Protein AF-A0A923JX99-F1 (afdb_monomer_lite)

Radius of gyration: 23.81 Å; chains: 1; bounding box: 74×28×61 Å

Foldseek 3Di:
DDPDDPPPDWDKDKDWDKDWAADQPPDPDRDTDIDTQKIWIFTADPVRHGPGTAKMKGWDADNDSVCVVRHRPTQKMWIAGPNDTDIDGDDDDDDDDPDDPPPPPPDD

Sequence (108 aa):
AKPGQTLDAPILSQGYRYRTLPAYEGNASTTAWHVVEVETLDQINEGGAVIQPLQSTQYKYFERIEQPLTYGRLEEHTLTMNDLPTKTSYTYATRAPTFATHDNNETV

Secondary structure (DSSP, 8-state):
--TT---PPPEEEEEEEEEEEPPPBTBS--S-EEEEEEEEEEEE-TTS-EEEEEEEEEEEE---TT-TTTTTSEEEEEEEETTEEEEEE----PPPP-----------

Organism: NCBI:txid2745493

Structure (mmCIF, N/CA/C/O backbone):
data_AF-A0A923JX99-F1
#
_entry.id   AF-A0A923JX99-F1
#
loop_
_atom_site.group_PDB
_atom_site.id
_atom_site.type_symbol
_atom_site.label_atom_id
_atom_site.label_alt_id
_atom_site.label_comp_id
_atom_site.label_asym_id
_atom_site.label_entity_id
_atom_site.label_seq_id
_atom_site.pdbx_PDB_ins_code
_atom_site.Cartn_x
_atom_site.Cartn_y
_atom_site.Cartn_z
_atom_site.occupancy
_atom_site.B_iso_or_equiv
_atom_site.auth_seq_id
_atom_site.auth_comp_id
_atom_site.auth_asym_id
_atom_site.auth_atom_id
_atom_site.pdbx_PDB_model_num
ATOM 1 N N . ALA A 1 1 ? -13.803 11.755 35.789 1.00 47.97 1 ALA A N 1
ATOM 2 C CA . ALA A 1 1 ? -13.933 10.299 35.571 1.00 47.97 1 ALA A CA 1
ATOM 3 C C . ALA A 1 1 ? -14.529 9.665 36.826 1.00 47.97 1 ALA A C 1
ATOM 5 O O . ALA A 1 1 ? -14.190 10.110 37.918 1.00 47.97 1 ALA A O 1
ATOM 6 N N . LYS A 1 2 ? -15.461 8.712 36.691 1.00 37.75 2 LYS A N 1
ATOM 7 C CA . LYS A 1 2 ? -16.090 8.017 37.831 1.00 37.75 2 LYS A CA 1
ATOM 8 C C . LYS A 1 2 ? -15.163 6.876 38.304 1.00 37.75 2 LYS A C 1
ATOM 10 O O . LYS A 1 2 ? -14.545 6.254 37.443 1.00 37.75 2 LYS A O 1
ATOM 15 N N . PRO A 1 3 ? -15.053 6.573 39.610 1.00 37.28 3 PRO A N 1
ATOM 16 C CA . PRO A 1 3 ? -14.249 5.443 40.077 1.00 37.28 3 PRO A CA 1
ATOM 17 C C . PRO A 1 3 ? -14.891 4.119 39.632 1.00 37.28 3 PRO A C 1
ATOM 19 O O . PRO A 1 3 ? -16.086 3.931 39.857 1.00 37.28 3 PRO A O 1
ATOM 22 N N . GLY A 1 4 ? -14.119 3.222 39.006 1.00 46.91 4 GLY A N 1
ATOM 23 C CA . GLY A 1 4 ? -14.556 1.856 38.671 1.00 46.91 4 GLY A CA 1
ATOM 24 C C . GLY A 1 4 ? -14.766 1.527 37.187 1.00 46.91 4 GLY A C 1
ATOM 25 O O . GLY A 1 4 ? -15.281 0.455 36.893 1.00 46.91 4 GLY A O 1
ATOM 26 N N . GLN A 1 5 ? -14.381 2.394 36.245 1.00 48.28 5 GLN A N 1
ATOM 27 C CA . GLN A 1 5 ? -14.263 1.982 34.840 1.00 48.28 5 GLN A CA 1
ATOM 28 C C . GLN A 1 5 ? -12.890 1.352 34.609 1.00 48.28 5 GLN A C 1
ATOM 30 O O . GLN A 1 5 ? -11.884 2.060 34.561 1.00 48.28 5 GLN A O 1
ATOM 35 N N . THR A 1 6 ? -12.850 0.030 34.456 1.00 50.59 6 THR A N 1
ATOM 36 C CA . THR A 1 6 ? -11.754 -0.624 33.741 1.00 50.59 6 THR A CA 1
ATOM 37 C C . THR A 1 6 ? -11.849 -0.137 32.297 1.00 50.59 6 THR A C 1
ATOM 39 O O . THR A 1 6 ? -12.792 -0.469 31.584 1.00 50.59 6 THR A O 1
ATOM 42 N N . LEU A 1 7 ? -10.955 0.766 31.899 1.00 57.88 7 LEU A N 1
ATOM 43 C CA . LEU A 1 7 ? -10.745 1.077 30.489 1.00 57.88 7 LEU A CA 1
ATOM 44 C C . LEU A 1 7 ? -10.022 -0.135 29.908 1.00 57.88 7 LEU A C 1
ATOM 46 O O . LEU A 1 7 ? -8.797 -0.209 29.989 1.00 57.88 7 LEU A O 1
ATOM 50 N N . ASP A 1 8 ? -10.779 -1.114 29.417 1.00 76.69 8 ASP A N 1
ATOM 51 C CA . ASP A 1 8 ? -10.187 -2.229 28.686 1.00 76.69 8 ASP A CA 1
ATOM 52 C C . ASP A 1 8 ? -9.380 -1.675 27.508 1.00 76.69 8 ASP A C 1
ATOM 54 O O . ASP A 1 8 ? -9.797 -0.734 26.821 1.00 76.69 8 ASP A O 1
ATOM 58 N N . ALA A 1 9 ? -8.172 -2.211 27.326 1.00 87.00 9 ALA A N 1
ATOM 59 C CA . ALA A 1 9 ? -7.278 -1.759 26.273 1.00 87.00 9 ALA A CA 1
ATOM 60 C C . ALA A 1 9 ? -7.905 -2.045 24.894 1.00 87.00 9 ALA A C 1
ATOM 62 O O . ALA A 1 9 ? -8.505 -3.105 24.704 1.00 87.00 9 ALA A O 1
ATOM 63 N N . PRO A 1 10 ? -7.769 -1.133 23.917 1.00 90.69 10 PRO A N 1
ATOM 64 C CA . PRO A 1 10 ? -8.315 -1.352 22.585 1.00 90.69 10 PRO A CA 1
ATOM 65 C C . PRO A 1 10 ? -7.640 -2.552 21.907 1.00 90.69 10 PRO A C 1
ATOM 67 O O . PRO A 1 10 ? -6.416 -2.690 21.942 1.00 90.69 10 PRO A O 1
ATOM 70 N N . ILE A 1 11 ? -8.440 -3.393 21.247 1.00 95.00 11 ILE A N 1
ATOM 71 C CA . ILE A 1 11 ? -7.945 -4.469 20.383 1.00 95.00 11 ILE A CA 1
ATOM 72 C C . ILE A 1 11 ? -7.777 -3.898 18.976 1.00 95.00 11 ILE A C 1
ATOM 74 O O . ILE A 1 11 ? -8.709 -3.312 18.423 1.00 95.00 11 ILE A O 1
ATOM 78 N N . LEU A 1 12 ? -6.586 -4.065 18.406 1.00 96.81 12 LEU A N 1
ATOM 79 C CA . LEU A 1 12 ? -6.236 -3.551 17.084 1.00 96.81 12 LEU A CA 1
ATOM 80 C C . LEU A 1 12 ? -6.107 -4.694 16.075 1.00 96.81 12 LEU A C 1
ATOM 82 O O . LEU A 1 12 ? -5.581 -5.759 16.399 1.00 96.81 12 LEU A O 1
ATOM 86 N N . SER A 1 13 ? -6.556 -4.451 14.846 1.00 97.38 13 SER A N 1
ATOM 87 C CA . SER A 1 13 ? -6.405 -5.348 13.703 1.00 97.38 13 SER A CA 1
ATOM 88 C C . SER A 1 13 ? -5.716 -4.623 12.556 1.00 97.38 13 SER A C 1
ATOM 90 O O . SER A 1 13 ? -6.075 -3.490 12.235 1.00 97.38 13 SER A O 1
ATOM 92 N N . GLN A 1 14 ? -4.726 -5.277 11.949 1.00 97.94 14 GLN A N 1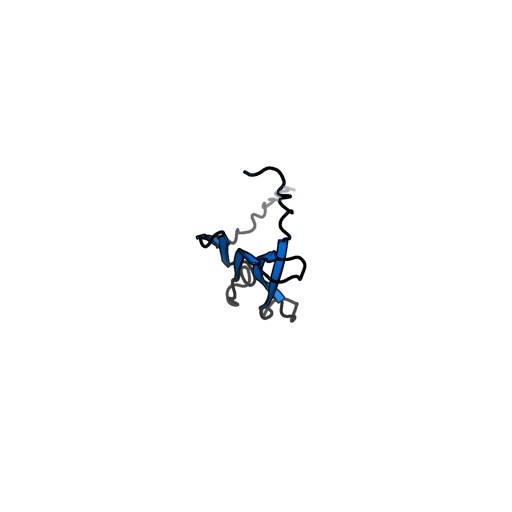
ATOM 93 C CA . GLN A 1 14 ? -4.009 -4.755 10.793 1.00 97.94 14 GLN A CA 1
ATOM 94 C C . GLN A 1 14 ? -4.348 -5.584 9.558 1.00 97.94 14 GLN A C 1
ATOM 96 O O . GLN A 1 14 ? -4.167 -6.804 9.545 1.00 97.94 14 GLN A O 1
ATOM 101 N N . GLY A 1 15 ? -4.864 -4.916 8.531 1.00 97.81 15 GLY A N 1
ATOM 102 C CA . GLY A 1 15 ? -5.298 -5.525 7.282 1.00 97.81 15 GLY A CA 1
ATOM 103 C C . GLY A 1 15 ? -4.381 -5.161 6.123 1.00 97.81 15 GLY A C 1
ATOM 104 O O . GLY A 1 15 ? -3.924 -4.025 6.017 1.00 97.81 15 GLY A O 1
ATOM 105 N N . TYR A 1 16 ? -4.164 -6.114 5.216 1.00 98.06 16 TYR A N 1
ATOM 106 C CA . TYR A 1 16 ? -3.442 -5.893 3.964 1.00 98.06 16 TYR A CA 1
ATOM 107 C C . TYR A 1 16 ? -4.252 -6.429 2.790 1.00 98.06 16 TYR A C 1
ATOM 109 O O . TYR A 1 16 ? -4.639 -7.600 2.770 1.00 98.06 16 TYR A O 1
ATOM 117 N N . ARG A 1 17 ? -4.469 -5.588 1.778 1.00 97.88 17 ARG A N 1
ATOM 118 C CA . ARG A 1 17 ? -4.978 -6.006 0.471 1.00 97.88 17 ARG A CA 1
ATOM 119 C C . ARG A 1 17 ? -3.848 -5.954 -0.538 1.00 97.88 17 ARG A C 1
ATOM 121 O O . ARG A 1 17 ? -3.222 -4.912 -0.715 1.00 97.88 17 ARG A O 1
ATOM 128 N N . TYR A 1 18 ? -3.617 -7.070 -1.216 1.00 96.50 18 TYR A N 1
ATOM 129 C CA . TYR A 1 18 ? -2.606 -7.186 -2.259 1.00 96.50 18 TYR A CA 1
ATOM 130 C C . TYR A 1 18 ? -3.257 -7.203 -3.638 1.00 96.50 18 TYR A C 1
ATOM 132 O O . TYR A 1 18 ? -4.365 -7.714 -3.804 1.00 96.50 18 TYR A O 1
ATOM 140 N N . ARG A 1 19 ? -2.533 -6.707 -4.639 1.00 94.75 19 ARG A N 1
ATOM 141 C CA . ARG A 1 19 ? -2.853 -6.913 -6.054 1.00 94.75 19 ARG A CA 1
ATOM 142 C C . ARG A 1 19 ? -1.618 -7.360 -6.817 1.00 94.75 19 ARG A C 1
ATOM 144 O O . ARG A 1 19 ? -0.499 -7.283 -6.313 1.00 94.75 19 ARG A O 1
ATOM 151 N N . THR A 1 20 ? -1.830 -7.817 -8.039 1.00 91.69 20 THR A N 1
ATOM 152 C CA . THR A 1 20 ? -0.766 -8.319 -8.902 1.00 91.69 20 THR A CA 1
ATOM 153 C C . THR A 1 20 ? -0.458 -7.304 -9.998 1.00 91.69 20 THR A C 1
ATOM 155 O O . THR A 1 20 ? -1.373 -6.823 -10.662 1.00 91.69 20 THR A O 1
ATOM 158 N N . LEU A 1 21 ? 0.822 -7.005 -10.200 1.00 87.00 21 LEU A N 1
ATOM 159 C CA . LEU A 1 21 ? 1.328 -6.270 -11.356 1.00 87.00 21 LEU A CA 1
ATOM 160 C C . LEU A 1 21 ? 1.884 -7.251 -12.392 1.00 87.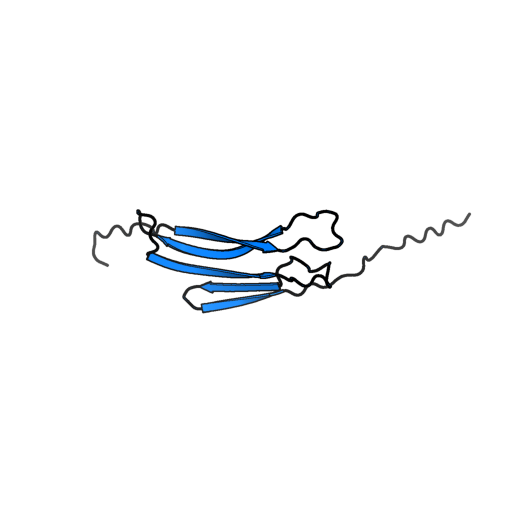00 21 LEU A C 1
ATOM 162 O O . LEU A 1 21 ? 2.492 -8.255 -12.001 1.00 87.00 21 LEU A O 1
ATOM 166 N N . PRO A 1 22 ? 1.705 -6.988 -13.699 1.00 84.56 22 PRO A N 1
ATOM 167 C CA . PRO A 1 22 ? 2.266 -7.849 -14.728 1.00 84.56 22 PRO A CA 1
ATOM 168 C C . PRO A 1 22 ? 3.794 -7.896 -14.632 1.00 84.56 22 PRO A C 1
ATOM 170 O O . PRO A 1 22 ? 4.439 -6.969 -14.131 1.00 84.56 22 PRO A O 1
ATOM 173 N N . ALA A 1 23 ? 4.379 -8.991 -15.113 1.00 81.12 23 ALA A N 1
ATOM 174 C CA . ALA A 1 23 ? 5.822 -9.069 -15.278 1.00 81.12 23 ALA A CA 1
ATOM 175 C C . ALA A 1 23 ? 6.289 -7.993 -16.272 1.00 81.12 23 ALA A C 1
ATOM 177 O O . ALA A 1 23 ? 5.601 -7.686 -17.245 1.00 81.12 23 ALA A O 1
ATOM 178 N N . TYR A 1 24 ? 7.466 -7.430 -16.025 1.00 74.69 24 TYR A N 1
ATOM 179 C CA . TYR A 1 24 ? 8.105 -6.513 -16.959 1.00 74.69 24 TYR A CA 1
ATOM 180 C C . TYR A 1 24 ? 8.712 -7.298 -18.135 1.00 74.69 24 TYR A C 1
ATOM 182 O O . TYR A 1 24 ? 9.535 -8.190 -17.911 1.00 74.69 24 TYR A O 1
ATOM 190 N N . GLU A 1 25 ? 8.357 -6.947 -19.375 1.00 65.94 25 GLU A N 1
ATOM 191 C CA . GLU A 1 25 ? 8.961 -7.509 -20.591 1.00 65.94 25 GLU A CA 1
ATOM 192 C C . GLU A 1 25 ? 10.439 -7.093 -20.681 1.00 65.94 25 GLU A C 1
ATOM 194 O O . GLU A 1 25 ? 10.784 -5.989 -21.095 1.00 65.94 25 GLU A O 1
ATOM 199 N N . GLY A 1 26 ? 11.330 -7.977 -20.233 1.00 62.59 26 GLY A N 1
ATOM 200 C CA . GLY A 1 26 ? 12.778 -7.745 -20.193 1.00 62.59 26 GLY A CA 1
ATOM 201 C C . GLY A 1 26 ? 13.431 -8.071 -18.850 1.00 62.59 26 GLY A C 1
ATOM 202 O O . GLY A 1 26 ? 14.653 -7.988 -18.737 1.00 62.59 26 GLY A O 1
ATOM 203 N N . ASN A 1 27 ? 12.657 -8.478 -17.839 1.00 59.28 27 ASN A N 1
ATOM 204 C CA . ASN A 1 27 ? 13.211 -9.202 -16.701 1.00 59.28 27 ASN A CA 1
ATOM 205 C C . ASN A 1 27 ? 13.355 -10.696 -17.084 1.00 59.28 27 ASN A C 1
ATOM 207 O O . ASN A 1 27 ? 12.686 -11.194 -17.988 1.00 59.28 27 ASN A O 1
ATOM 211 N N . ALA A 1 28 ? 14.219 -11.439 -16.392 1.00 58.34 28 ALA A N 1
ATOM 212 C CA . ALA A 1 28 ? 14.328 -12.891 -16.579 1.00 58.34 28 ALA A CA 1
ATOM 213 C C . ALA A 1 28 ? 13.186 -13.682 -15.895 1.00 58.34 28 ALA A C 1
ATOM 215 O O . ALA A 1 28 ? 13.202 -14.910 -15.895 1.00 58.34 28 ALA A O 1
ATOM 216 N N . SER A 1 29 ? 12.220 -12.998 -15.270 1.00 60.94 29 SER A N 1
ATOM 217 C CA . SER A 1 29 ? 11.191 -13.585 -14.408 1.00 60.94 29 SER A CA 1
ATOM 218 C C . SER A 1 29 ? 9.793 -13.267 -14.936 1.00 60.94 29 SER A C 1
ATOM 220 O O . SER A 1 29 ? 9.211 -12.225 -14.638 1.00 60.94 29 SER A O 1
ATOM 222 N N . THR A 1 30 ? 9.217 -14.217 -15.670 1.00 64.88 30 THR A N 1
ATOM 223 C CA . THR A 1 30 ? 7.870 -14.135 -16.265 1.00 64.88 30 THR A CA 1
ATOM 224 C C . THR A 1 30 ? 6.730 -14.120 -15.242 1.00 64.88 30 THR A C 1
ATOM 226 O O . THR A 1 30 ? 5.559 -14.090 -15.615 1.00 64.88 30 THR A O 1
ATOM 229 N N . THR A 1 31 ? 7.038 -14.200 -13.950 1.00 75.75 31 THR A N 1
ATOM 230 C CA . THR A 1 31 ? 6.037 -14.247 -12.887 1.00 75.75 31 THR A CA 1
ATOM 231 C C . THR A 1 31 ? 5.531 -12.843 -12.602 1.00 75.75 31 THR A C 1
ATOM 233 O O . THR A 1 31 ? 6.317 -11.902 -12.551 1.00 75.75 31 THR A O 1
ATOM 236 N N . ALA A 1 32 ? 4.224 -12.702 -12.409 1.00 81.56 32 ALA A N 1
ATOM 237 C CA . ALA A 1 32 ? 3.587 -11.462 -11.987 1.00 81.56 32 ALA A CA 1
ATOM 238 C C . ALA A 1 32 ? 3.885 -11.171 -10.500 1.00 81.56 32 ALA A C 1
ATOM 240 O O . ALA A 1 32 ? 4.093 -12.102 -9.720 1.00 81.56 32 ALA A O 1
ATOM 241 N N . TRP A 1 33 ? 4.003 -9.899 -10.107 1.00 82.88 33 TRP A N 1
ATOM 242 C CA . TRP A 1 33 ? 4.539 -9.522 -8.786 1.00 82.88 33 TRP A CA 1
ATOM 243 C C . TRP A 1 33 ? 3.414 -9.008 -7.895 1.00 82.88 33 TRP A C 1
ATOM 245 O O . TRP A 1 33 ? 2.567 -8.239 -8.347 1.00 82.88 33 TRP A O 1
ATOM 255 N N . HIS A 1 34 ? 3.404 -9.415 -6.626 1.00 89.81 34 HIS A N 1
ATOM 256 C CA . HIS A 1 34 ? 2.416 -8.943 -5.660 1.00 89.81 34 HIS A CA 1
ATOM 257 C C . HIS A 1 34 ? 2.871 -7.642 -5.008 1.00 89.81 34 HIS A C 1
ATOM 259 O O . HIS A 1 34 ? 3.999 -7.531 -4.532 1.00 89.81 34 HIS A O 1
ATOM 265 N N . VAL A 1 35 ? 1.962 -6.677 -4.951 1.00 92.81 35 VAL A N 1
ATOM 266 C CA . VAL A 1 35 ? 2.163 -5.393 -4.285 1.00 92.81 35 VAL A CA 1
ATOM 267 C C . VAL A 1 35 ? 1.043 -5.148 -3.284 1.00 92.81 35 VAL A C 1
ATOM 269 O O . VAL A 1 35 ? -0.091 -5.579 -3.505 1.00 92.81 35 VAL A O 1
ATOM 272 N N . VAL A 1 36 ? 1.355 -4.471 -2.179 1.00 96.75 36 VAL A N 1
ATOM 273 C CA . VAL A 1 36 ? 0.337 -4.013 -1.226 1.00 96.75 36 VAL A CA 1
ATOM 274 C C . VAL A 1 36 ? -0.418 -2.873 -1.889 1.00 96.75 36 VAL A C 1
ATOM 276 O O . VAL A 1 36 ? 0.177 -1.879 -2.266 1.00 96.75 36 VAL A O 1
ATOM 279 N N . GLU A 1 37 ? -1.723 -3.004 -2.056 1.00 97.31 37 GLU A N 1
ATOM 280 C CA . GLU A 1 37 ? -2.565 -1.938 -2.591 1.00 97.31 37 GLU A CA 1
ATOM 281 C C . GLU A 1 37 ? -3.121 -1.061 -1.467 1.00 97.31 37 GLU A C 1
ATOM 283 O O . GLU A 1 37 ? -3.124 0.166 -1.574 1.00 97.31 37 GLU A O 1
ATOM 288 N N . VAL A 1 38 ? -3.574 -1.702 -0.386 1.00 98.06 38 VAL A N 1
ATOM 289 C CA . VAL A 1 38 ? -4.185 -1.040 0.767 1.00 98.06 38 VAL A CA 1
ATOM 290 C C . VAL A 1 38 ? -3.694 -1.681 2.056 1.00 98.06 38 VAL A C 1
ATOM 292 O O . VAL A 1 38 ? -3.631 -2.905 2.162 1.00 98.06 38 VAL A O 1
ATOM 295 N N . GLU A 1 39 ? -3.404 -0.843 3.041 1.00 98.31 39 GLU A N 1
ATOM 296 C CA . GLU A 1 39 ? -3.205 -1.219 4.437 1.00 98.31 39 GLU A CA 1
ATOM 297 C C . GLU A 1 39 ? -4.270 -0.531 5.302 1.00 98.31 39 GLU A C 1
ATOM 299 O O . GLU A 1 39 ? -4.611 0.629 5.051 1.00 98.31 39 GLU A O 1
ATOM 304 N N . THR A 1 40 ? -4.807 -1.229 6.303 1.00 98.00 40 THR A N 1
ATOM 305 C CA . THR A 1 40 ? -5.732 -0.655 7.294 1.00 98.00 40 THR A CA 1
ATOM 306 C C . THR A 1 40 ? -5.282 -0.974 8.711 1.00 98.00 40 THR A C 1
ATOM 308 O O . THR A 1 40 ? -4.706 -2.031 8.968 1.00 98.00 40 THR A O 1
ATOM 311 N N . LEU A 1 41 ? -5.557 -0.051 9.629 1.00 97.75 41 LEU A N 1
ATOM 312 C CA . LEU A 1 41 ? -5.513 -0.283 11.066 1.00 97.75 41 LEU A CA 1
ATOM 313 C C . LEU A 1 41 ? -6.898 0.027 11.620 1.00 97.75 41 LEU A C 1
ATOM 315 O O . LEU A 1 41 ? -7.358 1.168 11.545 1.00 97.75 41 LEU A O 1
ATOM 319 N N . ASP A 1 42 ? -7.530 -0.983 12.196 1.00 96.38 42 AS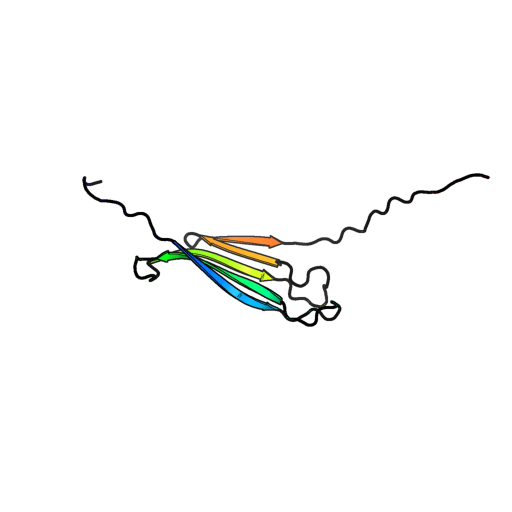P A N 1
ATOM 320 C CA . ASP A 1 42 ? -8.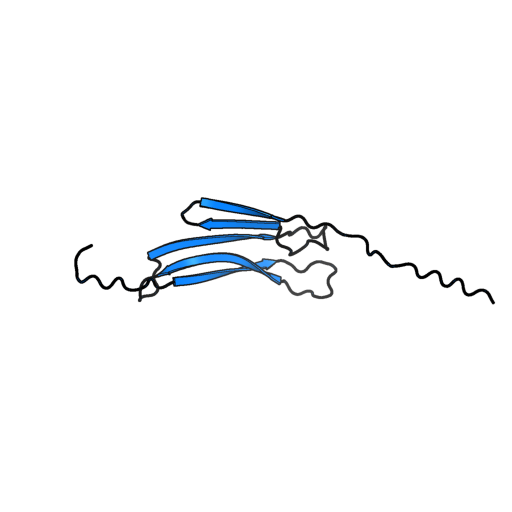895 -0.920 12.697 1.00 96.38 42 ASP A CA 1
ATOM 321 C C . ASP A 1 42 ? -8.917 -1.271 14.187 1.00 96.38 42 ASP A C 1
ATOM 323 O O . ASP A 1 42 ? -8.233 -2.193 14.636 1.00 96.38 42 ASP A O 1
ATOM 327 N N . GLN A 1 43 ? -9.727 -0.562 14.969 1.00 95.69 43 GLN A N 1
ATOM 328 C CA . GLN A 1 43 ? -10.121 -1.025 16.292 1.00 95.69 43 GLN A CA 1
ATOM 329 C C . GLN A 1 43 ? -11.254 -2.039 16.134 1.00 95.69 43 GLN A C 1
ATOM 331 O O . GLN A 1 43 ? -12.269 -1.750 15.495 1.00 95.69 43 GLN A O 1
ATOM 336 N N . ILE A 1 44 ? -11.107 -3.206 16.754 1.00 96.88 44 ILE A N 1
ATOM 337 C CA . ILE A 1 44 ? -12.091 -4.290 16.720 1.00 96.88 44 ILE A CA 1
ATOM 338 C C . ILE A 1 44 ? -12.633 -4.589 18.119 1.00 96.88 44 ILE A C 1
ATOM 340 O O . ILE A 1 44 ? -12.018 -4.248 19.131 1.00 96.88 44 ILE A O 1
ATOM 344 N N . ASN A 1 45 ? -13.803 -5.220 18.185 1.00 94.81 45 ASN A N 1
ATOM 345 C CA . ASN A 1 45 ? -14.300 -5.817 19.424 1.00 94.81 45 ASN A CA 1
ATOM 346 C C . ASN A 1 45 ? -13.717 -7.226 19.631 1.00 94.81 45 ASN A C 1
ATOM 348 O O . ASN A 1 45 ? -13.065 -7.778 18.745 1.00 94.81 45 ASN A O 1
ATOM 352 N N . GLU A 1 46 ? -13.991 -7.839 20.784 1.00 92.19 46 GLU A N 1
ATOM 353 C CA . GLU A 1 46 ? -13.561 -9.215 21.092 1.00 92.19 46 GLU A CA 1
ATOM 354 C C . GLU A 1 46 ? -14.072 -10.256 20.079 1.00 92.19 46 GLU A C 1
ATOM 356 O O . GLU A 1 46 ? -13.446 -11.293 19.879 1.00 92.19 46 GLU A O 1
ATOM 361 N N . GLY A 1 47 ? -15.191 -9.968 19.405 1.00 92.75 47 GLY A N 1
ATOM 362 C CA . GLY A 1 47 ? -15.754 -10.795 18.336 1.00 92.75 47 GLY A CA 1
ATOM 363 C C . GLY A 1 47 ? -15.131 -10.563 16.954 1.00 92.75 47 GLY A C 1
ATOM 364 O O . GLY A 1 47 ? -15.596 -11.155 15.983 1.00 92.75 47 GLY A O 1
ATOM 365 N N . GLY A 1 48 ? -14.120 -9.696 16.838 1.00 92.00 48 GLY A N 1
ATOM 366 C CA . GLY A 1 48 ? -13.425 -9.390 15.586 1.00 92.00 48 GLY A CA 1
ATOM 367 C C . GLY A 1 48 ? -14.148 -8.413 14.655 1.00 92.00 48 GLY A C 1
ATOM 368 O O . GLY A 1 48 ? -13.657 -8.147 13.560 1.00 92.00 48 GLY A O 1
ATOM 369 N N . ALA A 1 49 ? -15.295 -7.860 15.055 1.00 95.25 49 ALA A N 1
ATOM 370 C CA . ALA A 1 49 ? -15.994 -6.862 14.250 1.00 95.25 49 ALA A CA 1
ATOM 371 C C . ALA A 1 49 ? -15.338 -5.484 14.404 1.00 95.25 49 ALA A C 1
ATOM 373 O O . ALA A 1 49 ? -15.004 -5.072 15.517 1.00 95.25 49 ALA A O 1
ATOM 374 N N . VAL A 1 50 ? -15.198 -4.761 13.289 1.00 94.94 50 VAL A N 1
ATOM 375 C CA . VAL A 1 50 ? -14.650 -3.398 13.264 1.00 94.94 50 VAL A CA 1
ATOM 376 C C . VAL A 1 50 ? -15.579 -2.447 14.015 1.00 94.94 50 VAL A C 1
ATOM 378 O O . VAL A 1 50 ? -16.756 -2.317 13.685 1.00 94.94 50 VAL A O 1
ATOM 381 N N . ILE A 1 51 ? -15.027 -1.780 15.026 1.00 95.00 51 ILE A N 1
ATOM 382 C CA . ILE A 1 51 ? -15.667 -0.700 15.780 1.00 95.00 51 ILE A CA 1
ATOM 383 C C . ILE A 1 51 ? -15.379 0.635 15.094 1.00 95.00 51 ILE A C 1
ATOM 385 O O . ILE A 1 51 ? -16.285 1.444 14.903 1.00 95.00 51 ILE A O 1
ATOM 389 N N . GLN A 1 52 ? -14.111 0.870 14.747 1.00 93.19 52 GLN A N 1
ATOM 390 C CA . GLN A 1 52 ? -13.645 2.143 14.212 1.00 93.19 52 GLN A CA 1
ATOM 391 C C . GLN A 1 52 ? -12.400 1.945 13.333 1.00 93.19 52 GLN A C 1
ATOM 393 O O . GLN A 1 52 ? -11.431 1.350 13.808 1.00 93.19 52 GLN A O 1
ATOM 398 N N . PRO A 1 53 ? -12.367 2.493 12.107 1.00 94.00 53 PRO A N 1
ATOM 399 C CA . PRO A 1 53 ? -11.127 2.612 11.352 1.00 94.00 53 PRO A CA 1
ATOM 400 C C . PRO A 1 53 ? -10.243 3.707 11.957 1.00 94.00 53 PRO A C 1
ATOM 402 O O . PRO A 1 53 ? -10.703 4.819 12.220 1.00 94.00 53 PRO A O 1
ATOM 405 N N . LEU A 1 54 ? -8.969 3.400 12.187 1.00 95.38 54 LEU A N 1
ATOM 406 C CA . LEU A 1 54 ? -7.997 4.331 12.771 1.00 95.38 54 LEU A CA 1
ATOM 407 C C . LEU A 1 54 ? -7.070 4.915 11.705 1.00 95.38 54 LEU A C 1
ATOM 409 O O . LEU A 1 54 ? -6.738 6.102 11.735 1.00 95.38 54 LEU A O 1
ATOM 413 N N . GLN A 1 55 ? -6.657 4.073 10.758 1.00 97.69 55 GLN A N 1
ATOM 414 C CA . GLN A 1 55 ? -5.720 4.434 9.706 1.00 97.69 55 GLN A CA 1
ATOM 415 C C . GLN A 1 55 ? -6.007 3.651 8.424 1.00 97.69 55 GLN A C 1
ATOM 417 O O . GLN A 1 55 ? -6.347 2.471 8.473 1.00 97.69 55 GLN A O 1
ATOM 422 N N . SER A 1 56 ? -5.781 4.274 7.269 1.00 98.00 56 SER A N 1
ATOM 423 C CA . SER A 1 56 ? -5.641 3.561 6.000 1.00 98.00 56 SER A CA 1
ATOM 424 C C . SER A 1 56 ? -4.497 4.130 5.173 1.00 98.00 56 SER A C 1
ATOM 426 O O . SER A 1 56 ? -4.346 5.345 5.083 1.00 98.00 56 SER A O 1
ATOM 428 N N . THR A 1 57 ? -3.725 3.262 4.528 1.00 98.56 57 THR A N 1
ATOM 429 C CA . THR A 1 57 ? -2.721 3.657 3.541 1.00 98.56 57 THR A CA 1
ATOM 430 C C . THR A 1 57 ? -3.081 3.074 2.183 1.00 98.56 57 THR A C 1
ATOM 432 O O . THR A 1 57 ? -3.274 1.869 2.058 1.00 98.56 57 THR A O 1
ATOM 435 N N . GLN A 1 58 ? -3.148 3.920 1.157 1.00 98.38 58 GLN A N 1
ATOM 436 C CA . GLN A 1 58 ? -3.298 3.503 -0.239 1.00 98.38 58 GLN A CA 1
ATOM 437 C C . GLN A 1 58 ? -1.972 3.681 -0.971 1.00 98.38 58 GLN A C 1
ATOM 439 O O . GLN A 1 58 ? -1.364 4.750 -0.880 1.00 98.38 58 GLN A O 1
ATOM 444 N N . TYR A 1 59 ? -1.548 2.662 -1.715 1.00 98.19 59 TYR A N 1
ATOM 445 C CA . TYR A 1 59 ? -0.280 2.652 -2.441 1.00 98.19 59 TYR A CA 1
ATOM 446 C C . TYR A 1 59 ? -0.509 2.663 -3.951 1.00 98.19 59 TYR A C 1
ATOM 448 O O . TYR A 1 59 ? -1.283 1.875 -4.500 1.00 98.19 59 TYR A O 1
ATOM 456 N N . LYS A 1 60 ? 0.228 3.530 -4.641 1.00 96.75 60 LYS A N 1
ATOM 457 C CA . LYS A 1 60 ? 0.268 3.620 -6.099 1.00 96.75 60 LYS A CA 1
ATOM 458 C C . LYS A 1 60 ? 1.678 3.313 -6.582 1.00 96.75 60 LYS A C 1
ATOM 460 O O . LYS A 1 60 ? 2.648 3.841 -6.042 1.00 96.75 60 LYS A O 1
ATOM 465 N N . TYR A 1 61 ? 1.790 2.494 -7.619 1.00 94.81 61 TYR A N 1
ATOM 466 C CA . TYR A 1 61 ? 3.067 2.048 -8.168 1.00 94.81 61 TYR A CA 1
ATOM 467 C C . TYR A 1 61 ? 3.272 2.589 -9.578 1.00 94.81 61 TYR A C 1
ATOM 469 O O . TYR A 1 61 ? 2.316 2.824 -10.315 1.00 94.81 61 TYR A O 1
ATOM 477 N N . PHE A 1 62 ? 4.534 2.737 -9.967 1.00 92.00 62 PHE A N 1
ATOM 478 C CA . PHE A 1 62 ? 4.904 2.989 -11.350 1.00 92.00 62 PHE A CA 1
ATOM 479 C C . PHE A 1 62 ? 4.611 1.740 -12.192 1.00 92.00 62 PHE A C 1
ATOM 481 O O . PHE A 1 62 ? 5.357 0.765 -12.162 1.00 92.00 62 PHE A O 1
ATOM 488 N N . GLU A 1 63 ? 3.533 1.784 -12.970 1.00 89.88 63 GLU A N 1
ATOM 489 C CA . GLU A 1 63 ? 3.088 0.693 -13.861 1.00 89.88 63 GLU A CA 1
ATOM 490 C C . GLU A 1 63 ? 3.439 0.956 -15.335 1.00 89.88 63 GLU A C 1
ATOM 492 O O . GLU A 1 63 ? 2.793 0.466 -16.256 1.00 89.88 63 GLU A O 1
ATOM 497 N N . ARG A 1 64 ? 4.474 1.767 -15.559 1.00 86.94 64 ARG A N 1
ATOM 498 C CA . ARG A 1 64 ? 4.939 2.199 -16.880 1.00 86.94 64 ARG A CA 1
ATOM 499 C C . ARG A 1 64 ? 6.026 1.265 -17.390 1.00 86.94 64 ARG A C 1
ATOM 501 O O . ARG A 1 64 ? 7.177 1.370 -16.967 1.00 86.94 64 ARG A O 1
ATOM 508 N N . ILE A 1 65 ? 5.661 0.331 -18.265 1.00 80.88 65 ILE A N 1
ATOM 509 C CA . ILE A 1 65 ? 6.593 -0.665 -18.819 1.00 80.88 65 ILE A CA 1
ATOM 510 C C . ILE A 1 65 ? 7.662 -0.026 -19.719 1.00 80.88 65 ILE A C 1
ATOM 512 O O . ILE A 1 65 ? 8.725 -0.580 -19.932 1.00 80.88 65 ILE A O 1
ATOM 516 N N . GLU A 1 66 ? 7.447 1.186 -20.211 1.00 82.38 66 GLU A N 1
ATOM 517 C CA . GLU A 1 66 ? 8.455 1.959 -20.933 1.00 82.38 66 GLU A CA 1
ATOM 518 C C . GLU A 1 66 ? 9.538 2.554 -20.008 1.00 82.38 66 GLU A C 1
ATOM 520 O O . GLU A 1 66 ? 10.519 3.127 -20.483 1.00 82.38 66 GLU A O 1
ATOM 525 N N . GLN A 1 67 ? 9.388 2.411 -18.683 1.00 84.56 67 GLN A N 1
ATOM 526 C CA . GLN A 1 67 ? 10.322 2.894 -17.661 1.00 84.56 67 GLN A CA 1
ATOM 527 C C . GLN A 1 67 ? 10.834 1.739 -16.770 1.00 84.56 67 GLN A C 1
ATOM 529 O O . GLN A 1 67 ? 10.544 1.706 -15.571 1.00 84.56 67 GLN A O 1
ATOM 534 N N . PRO A 1 68 ? 11.642 0.799 -17.306 1.00 80.75 68 PRO A N 1
ATOM 535 C CA . PRO A 1 68 ? 12.105 -0.404 -16.596 1.00 80.75 68 PRO A CA 1
ATOM 536 C C . PRO A 1 68 ? 12.652 -0.166 -15.194 1.00 80.75 68 PRO A C 1
ATOM 538 O O . PRO A 1 68 ? 12.437 -0.954 -14.280 1.00 80.75 68 PRO A O 1
ATOM 541 N N . LEU A 1 69 ? 13.411 0.917 -15.028 1.00 82.62 69 LEU A N 1
ATOM 542 C CA . LEU A 1 69 ? 14.144 1.185 -13.793 1.00 82.62 69 LEU A CA 1
ATOM 543 C C . LEU A 1 69 ? 13.229 1.623 -12.645 1.00 82.62 69 LEU A C 1
ATOM 545 O O . LEU A 1 69 ? 13.601 1.471 -11.477 1.00 82.62 69 LEU A O 1
ATOM 549 N N . THR A 1 70 ? 12.051 2.162 -12.966 1.00 87.19 70 THR A N 1
ATOM 550 C CA . THR A 1 70 ? 11.046 2.597 -11.992 1.00 87.19 70 THR A CA 1
ATOM 551 C C . THR A 1 70 ? 9.848 1.663 -11.918 1.00 87.19 70 THR A C 1
ATOM 553 O O . THR A 1 70 ? 9.147 1.714 -10.913 1.00 87.19 70 THR A O 1
ATOM 556 N N . TYR A 1 71 ? 9.640 0.788 -12.906 1.00 87.75 71 TYR A N 1
ATOM 557 C CA . TYR A 1 71 ? 8.535 -0.167 -12.921 1.00 87.75 71 TYR A CA 1
ATOM 558 C C . TYR A 1 71 ? 8.446 -0.979 -11.618 1.00 87.75 71 TYR A C 1
ATOM 560 O O . TYR A 1 71 ? 9.443 -1.497 -11.111 1.00 87.75 71 TYR A O 1
ATOM 568 N N . GLY A 1 72 ? 7.243 -1.058 -11.050 1.00 87.44 72 GLY A N 1
ATOM 569 C CA . GLY A 1 72 ? 6.966 -1.754 -9.793 1.00 87.44 72 GLY A CA 1
ATOM 570 C C . GLY A 1 72 ? 7.450 -1.031 -8.530 1.00 87.44 72 GLY A C 1
ATOM 571 O O . GLY A 1 72 ? 7.191 -1.507 -7.426 1.00 87.44 72 GLY A O 1
ATOM 572 N N . ARG A 1 73 ? 8.121 0.124 -8.642 1.00 91.12 73 ARG A N 1
ATOM 573 C CA . ARG A 1 73 ? 8.444 0.971 -7.483 1.00 91.12 73 ARG A CA 1
ATOM 574 C C . ARG A 1 73 ? 7.241 1.806 -7.064 1.00 91.12 73 ARG A C 1
ATOM 576 O O . ARG A 1 73 ? 6.346 2.073 -7.864 1.00 91.12 73 ARG A O 1
ATOM 583 N N . LEU A 1 74 ? 7.245 2.250 -5.812 1.00 94.81 74 LEU A N 1
ATOM 584 C CA . LEU A 1 74 ? 6.194 3.103 -5.275 1.00 94.81 74 LEU A CA 1
ATOM 585 C C . LEU A 1 74 ? 6.246 4.488 -5.938 1.00 94.81 74 LEU A C 1
ATOM 587 O O . LEU A 1 74 ? 7.259 5.173 -5.864 1.00 94.81 74 LEU A O 1
ATOM 591 N N . GLU A 1 75 ? 5.162 4.888 -6.593 1.00 96.31 75 GLU A N 1
ATOM 592 C CA . GLU A 1 75 ? 4.973 6.241 -7.130 1.00 96.31 75 GLU A CA 1
ATOM 593 C C . GLU A 1 75 ? 4.492 7.174 -6.024 1.00 96.31 75 GLU A C 1
ATOM 595 O O . GLU A 1 75 ? 4.951 8.309 -5.899 1.00 96.31 75 GLU A O 1
ATOM 600 N N . GLU A 1 76 ? 3.579 6.681 -5.193 1.00 97.81 76 GLU A N 1
ATOM 601 C CA . GLU A 1 76 ? 2.914 7.480 -4.182 1.00 97.81 76 GLU A CA 1
ATOM 602 C C . GLU A 1 76 ? 2.289 6.600 -3.109 1.00 97.81 76 GLU A C 1
ATOM 60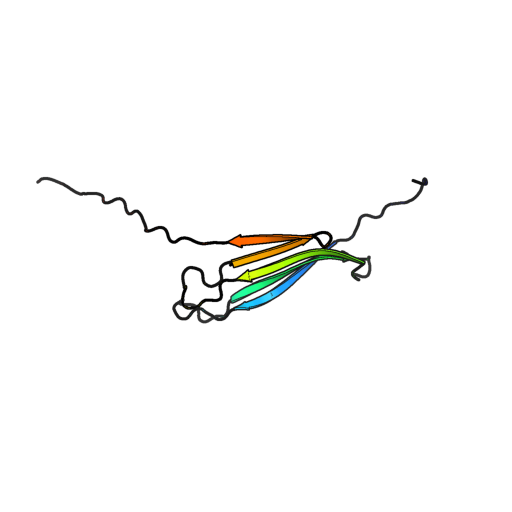4 O O . GLU A 1 76 ? 1.832 5.493 -3.392 1.00 97.81 76 GLU A O 1
ATOM 609 N N . HIS A 1 77 ? 2.199 7.122 -1.890 1.00 98.00 77 HIS A N 1
ATOM 610 C CA . HIS A 1 77 ? 1.219 6.633 -0.932 1.00 98.00 77 HIS A CA 1
ATOM 611 C C . HIS A 1 77 ? 0.391 7.778 -0.357 1.00 98.00 77 HIS A C 1
ATOM 613 O O . HIS A 1 77 ? 0.870 8.906 -0.218 1.00 98.00 77 HIS A O 1
ATOM 619 N N . THR A 1 78 ? -0.845 7.465 0.019 1.00 98.50 78 THR A N 1
ATOM 620 C CA . THR A 1 78 ? -1.713 8.352 0.795 1.00 98.50 78 THR A CA 1
ATOM 621 C C . THR A 1 78 ? -2.065 7.673 2.108 1.00 98.50 78 THR A C 1
ATOM 623 O O . THR A 1 78 ? -2.764 6.663 2.109 1.00 98.50 78 THR A O 1
ATOM 626 N N . LEU A 1 79 ? -1.574 8.233 3.209 1.00 98.38 79 LEU A N 1
ATOM 627 C CA . LEU A 1 79 ? -1.901 7.854 4.577 1.00 98.38 79 LEU A CA 1
ATOM 628 C C . LEU A 1 79 ? -3.086 8.698 5.049 1.00 98.38 79 LEU A C 1
ATOM 630 O O . LEU A 1 79 ? -2.969 9.914 5.129 1.00 98.38 79 LEU A O 1
ATOM 634 N N . THR A 1 80 ? -4.203 8.073 5.389 1.00 98.19 80 THR A N 1
ATOM 635 C CA . THR A 1 80 ? -5.354 8.722 6.024 1.00 98.19 80 THR A CA 1
ATOM 636 C C . THR A 1 80 ? -5.398 8.312 7.486 1.00 98.19 80 THR A C 1
ATOM 638 O O . THR A 1 80 ? -5.472 7.122 7.784 1.00 98.19 80 THR A O 1
ATOM 641 N N . MET A 1 81 ? -5.355 9.284 8.392 1.00 96.00 81 MET A N 1
ATOM 642 C CA . MET A 1 81 ? -5.480 9.071 9.834 1.00 96.00 81 MET A CA 1
ATOM 643 C C . MET A 1 81 ? -6.466 10.100 10.379 1.00 96.00 81 MET A C 1
ATOM 645 O O . MET A 1 81 ? -6.298 11.291 10.121 1.00 96.00 81 MET A O 1
ATOM 649 N N . ASN A 1 82 ? -7.495 9.656 11.105 1.00 88.62 82 ASN A N 1
ATOM 650 C CA . ASN A 1 82 ? -8.595 10.521 11.562 1.00 88.62 82 ASN A CA 1
ATOM 651 C C . ASN A 1 82 ? -9.200 11.367 10.421 1.00 88.62 82 ASN A C 1
ATOM 653 O O . ASN A 1 82 ? -9.330 12.582 10.549 1.00 88.62 82 ASN A O 1
ATOM 657 N N . ASP A 1 83 ? -9.477 10.729 9.279 1.00 88.38 83 ASP A N 1
ATOM 658 C CA . ASP A 1 83 ? -10.011 11.351 8.053 1.00 88.38 83 ASP A CA 1
ATOM 659 C C . ASP A 1 83 ? -9.123 12.427 7.400 1.00 88.38 83 ASP A C 1
ATOM 661 O O . ASP A 1 83 ? -9.520 13.061 6.421 1.00 88.38 83 ASP A O 1
ATOM 665 N N . LEU A 1 84 ? -7.895 12.619 7.889 1.00 96.19 84 LEU A N 1
ATOM 666 C CA . LEU A 1 84 ? -6.942 13.577 7.341 1.00 96.19 84 LEU A CA 1
ATOM 667 C C . LEU A 1 84 ? -5.903 12.855 6.472 1.00 96.19 84 LEU A C 1
ATOM 669 O O . LEU A 1 84 ? -5.136 12.036 6.990 1.00 96.19 84 LEU A O 1
ATOM 673 N N . PRO A 1 85 ? -5.846 13.146 5.160 1.00 97.69 85 PRO A N 1
ATOM 674 C CA . PRO A 1 85 ? -4.886 12.522 4.267 1.00 97.69 85 P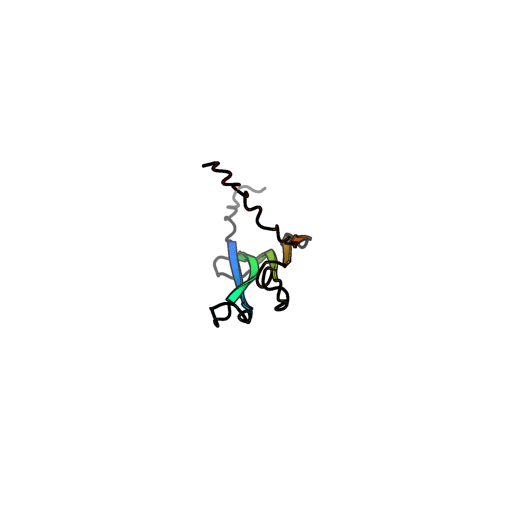RO A CA 1
ATOM 675 C C . PRO A 1 85 ? -3.539 13.256 4.286 1.00 97.69 85 PRO A C 1
ATOM 677 O O . PRO A 1 85 ? -3.461 14.477 4.170 1.00 97.69 85 PRO A O 1
ATOM 680 N N . THR A 1 86 ? -2.459 12.487 4.345 1.00 98.44 86 THR A N 1
ATOM 681 C CA . THR A 1 86 ? -1.088 12.906 4.052 1.00 98.44 86 THR A CA 1
ATOM 682 C C . THR A 1 86 ? -0.600 12.110 2.855 1.00 98.44 86 THR A C 1
ATOM 684 O O . THR A 1 86 ? -0.641 10.880 2.852 1.00 98.44 86 THR A O 1
ATOM 687 N N . LYS A 1 87 ? -0.137 12.812 1.825 1.00 98.38 87 LYS A N 1
ATOM 688 C CA . LYS A 1 87 ? 0.313 12.218 0.569 1.00 98.38 87 LYS A CA 1
ATOM 689 C C . LYS A 1 87 ? 1.817 12.392 0.410 1.00 98.38 87 LYS A C 1
ATOM 691 O O . LYS A 1 87 ? 2.321 13.509 0.507 1.00 98.38 87 LYS A O 1
ATOM 696 N N . THR A 1 88 ? 2.501 11.297 0.104 1.00 98.31 88 THR A N 1
ATOM 697 C CA . THR A 1 88 ? 3.933 11.276 -0.207 1.00 98.31 88 THR A CA 1
ATOM 698 C C . THR A 1 88 ? 4.112 10.763 -1.625 1.00 98.31 88 THR A C 1
ATOM 700 O O . THR A 1 88 ? 3.721 9.635 -1.919 1.00 98.31 88 THR A O 1
ATOM 703 N N . SER A 1 89 ? 4.721 11.567 -2.494 1.00 97.62 89 SER A N 1
ATOM 704 C CA . SER A 1 89 ? 5.054 11.174 -3.868 1.00 97.62 89 SER A CA 1
ATOM 705 C C . SER A 1 89 ? 6.561 10.970 -4.000 1.00 97.62 89 SER A C 1
ATOM 707 O O . SER A 1 89 ? 7.353 11.714 -3.420 1.00 97.62 89 SER A O 1
ATOM 709 N N . TYR A 1 90 ? 6.959 9.971 -4.779 1.00 94.69 90 TYR A N 1
ATOM 710 C CA . TYR A 1 90 ? 8.353 9.596 -4.974 1.00 94.69 90 TYR A CA 1
ATOM 711 C C . TYR A 1 90 ? 8.802 9.904 -6.395 1.00 94.69 90 TYR A C 1
ATOM 713 O O . TYR A 1 90 ? 8.078 9.713 -7.370 1.00 94.69 90 TYR A O 1
ATOM 721 N N . THR A 1 91 ? 10.040 10.366 -6.522 1.00 90.88 91 THR A N 1
ATOM 722 C CA . THR A 1 91 ? 10.712 10.515 -7.812 1.00 90.88 91 THR A CA 1
ATOM 723 C C . THR A 1 91 ? 12.060 9.824 -7.730 1.00 90.88 91 THR A C 1
ATOM 725 O O . THR A 1 91 ? 12.833 10.054 -6.801 1.00 90.88 91 THR A O 1
ATOM 728 N N . TYR A 1 92 ? 12.336 8.960 -8.700 1.00 87.44 92 TYR A N 1
ATOM 729 C CA . TYR A 1 92 ? 13.589 8.224 -8.785 1.00 87.44 92 TYR A CA 1
ATOM 730 C C . TYR A 1 92 ? 14.447 8.823 -9.894 1.00 87.44 92 TYR A C 1
ATOM 732 O O . TYR A 1 92 ? 13.989 8.978 -11.023 1.00 87.44 92 TYR A O 1
ATOM 740 N N . ALA A 1 93 ? 15.697 9.139 -9.570 1.00 81.81 93 ALA A N 1
ATOM 741 C CA . ALA A 1 93 ? 16.682 9.590 -10.540 1.00 81.81 93 ALA A CA 1
ATOM 742 C C . ALA A 1 93 ? 17.698 8.477 -10.805 1.00 81.81 93 ALA A C 1
ATOM 744 O O . ALA A 1 93 ? 18.195 7.832 -9.878 1.00 81.81 93 ALA A O 1
ATOM 745 N N . THR A 1 94 ? 18.040 8.272 -12.073 1.00 72.19 94 THR A N 1
ATOM 746 C CA . THR A 1 94 ? 19.178 7.438 -12.456 1.00 72.19 94 THR A CA 1
ATOM 747 C C . THR A 1 94 ? 20.455 8.239 -12.285 1.00 72.19 94 THR A C 1
ATOM 749 O O . THR A 1 94 ? 20.640 9.266 -12.939 1.00 72.19 94 THR A O 1
ATOM 752 N N . ARG A 1 95 ? 21.358 7.766 -11.430 1.00 69.00 95 ARG A N 1
ATOM 753 C CA . ARG A 1 95 ? 22.717 8.299 -11.376 1.00 69.00 95 ARG A CA 1
ATOM 754 C C . ARG A 1 95 ? 23.584 7.474 -12.319 1.00 69.00 95 ARG A C 1
ATOM 756 O O . ARG A 1 95 ? 23.568 6.248 -12.235 1.00 69.00 95 ARG A O 1
ATOM 763 N N . ALA A 1 96 ? 24.317 8.134 -13.214 1.00 67.94 96 ALA A N 1
ATOM 764 C CA . ALA A 1 96 ? 25.319 7.444 -14.016 1.00 67.94 96 ALA A CA 1
ATOM 765 C C . ALA A 1 96 ? 26.338 6.778 -13.071 1.00 67.94 96 ALA A C 1
ATOM 767 O O . ALA A 1 96 ? 26.720 7.402 -12.072 1.00 67.94 96 ALA A O 1
ATOM 768 N N . PRO A 1 97 ? 26.764 5.534 -13.341 1.00 61.59 97 PRO A N 1
ATOM 769 C CA . PRO A 1 97 ? 27.831 4.923 -12.569 1.00 61.59 97 PRO A CA 1
ATOM 770 C C . PRO A 1 97 ? 29.092 5.778 -12.720 1.00 61.59 97 PRO A C 1
ATOM 772 O O . PRO A 1 97 ? 29.625 5.940 -13.816 1.00 61.59 97 PRO A O 1
ATOM 775 N N . THR A 1 98 ? 29.570 6.351 -11.619 1.00 64.44 98 THR A N 1
ATOM 776 C CA . THR A 1 98 ? 30.912 6.930 -11.559 1.00 64.44 98 THR A CA 1
ATOM 777 C C . THR A 1 98 ? 31.889 5.778 -11.408 1.00 64.44 98 THR A C 1
ATOM 779 O O . THR A 1 98 ? 32.195 5.360 -10.292 1.00 64.44 98 THR A O 1
ATOM 782 N N . PHE A 1 99 ? 32.335 5.223 -12.530 1.00 67.06 99 PHE A N 1
ATOM 783 C CA . PHE A 1 99 ? 33.526 4.389 -12.527 1.00 67.06 99 PHE A CA 1
ATOM 784 C C . PHE A 1 99 ? 34.725 5.311 -12.303 1.00 67.06 99 PHE A C 1
ATOM 786 O O . PHE A 1 99 ? 34.887 6.299 -13.017 1.00 67.06 99 PHE A O 1
ATOM 793 N N . ALA A 1 100 ? 35.539 5.026 -11.289 1.00 62.22 100 ALA A N 1
ATOM 794 C CA . ALA A 1 100 ? 36.854 5.637 -11.208 1.00 62.22 100 ALA A CA 1
ATOM 795 C C . ALA A 1 100 ? 37.687 5.055 -12.354 1.00 62.22 100 ALA A C 1
ATOM 797 O O . ALA A 1 100 ? 37.962 3.855 -12.366 1.00 62.22 100 ALA A O 1
ATOM 798 N N . THR A 1 101 ? 38.047 5.878 -13.336 1.00 60.59 101 THR A N 1
ATOM 799 C CA . THR A 1 101 ? 39.061 5.499 -14.319 1.00 60.59 101 THR A CA 1
ATOM 800 C C . THR A 1 101 ? 40.386 5.393 -13.567 1.00 60.59 101 THR A C 1
ATOM 802 O O . THR A 1 101 ? 40.885 6.392 -13.050 1.00 60.59 101 THR A O 1
ATOM 805 N N . HIS A 1 102 ? 40.922 4.182 -13.426 1.00 56.03 102 HIS A N 1
ATOM 806 C CA . HIS A 1 102 ? 42.314 4.002 -13.032 1.00 56.03 102 HIS A CA 1
ATOM 807 C C . HIS A 1 102 ? 43.135 4.052 -14.321 1.00 56.03 102 HIS A C 1
ATOM 809 O O . HIS A 1 102 ? 43.144 3.091 -15.090 1.00 56.03 102 HIS A O 1
ATOM 815 N N . ASP A 1 103 ? 43.738 5.207 -14.604 1.00 60.62 103 ASP A N 1
ATOM 816 C CA . ASP A 1 103 ? 44.690 5.337 -15.704 1.00 60.62 103 ASP A CA 1
ATOM 817 C C . ASP A 1 103 ? 45.966 4.583 -15.315 1.00 60.62 103 ASP A C 1
ATOM 819 O O . ASP A 1 103 ? 46.806 5.087 -14.567 1.00 60.62 103 ASP A O 1
ATOM 823 N N . ASN A 1 104 ? 46.108 3.356 -15.814 1.00 53.81 104 ASN A N 1
ATOM 824 C CA . ASN A 1 104 ? 47.346 2.588 -15.721 1.00 53.81 104 ASN A CA 1
ATOM 825 C C . ASN A 1 104 ? 48.384 3.188 -16.683 1.00 53.81 104 ASN A C 1
ATOM 827 O O . ASN A 1 104 ? 48.695 2.598 -17.715 1.00 53.81 104 ASN A O 1
ATOM 831 N N . ASN A 1 105 ? 48.917 4.369 -16.369 1.00 50.03 105 ASN A N 1
ATOM 832 C CA . ASN A 1 105 ? 50.118 4.885 -17.027 1.00 50.03 105 ASN A CA 1
ATOM 833 C C . ASN A 1 105 ? 51.358 4.224 -16.401 1.00 50.03 105 ASN A C 1
ATOM 835 O O . ASN A 1 105 ? 52.166 4.864 -15.729 1.00 50.03 105 ASN A O 1
ATOM 839 N N . GLU A 1 106 ? 51.503 2.916 -16.612 1.00 46.56 106 GLU A N 1
ATOM 840 C CA . GLU A 1 106 ? 52.786 2.248 -16.411 1.00 46.56 106 GLU A CA 1
ATOM 841 C C . GLU A 1 106 ? 53.678 2.586 -17.609 1.00 46.56 106 GLU A C 1
ATOM 843 O O . GLU A 1 106 ? 53.428 2.181 -18.743 1.00 46.56 106 GLU A O 1
ATOM 848 N N . THR A 1 107 ? 54.693 3.409 -17.353 1.00 43.09 107 THR A N 1
ATOM 849 C CA . THR A 1 107 ? 55.748 3.713 -18.323 1.00 43.09 107 THR A CA 1
ATOM 850 C C . THR A 1 107 ? 56.778 2.590 -18.213 1.00 43.09 107 THR A C 1
ATOM 852 O O . THR A 1 107 ? 57.362 2.425 -17.142 1.00 43.09 107 THR A O 1
ATOM 855 N N . VAL A 1 108 ? 56.956 1.804 -19.279 1.00 48.69 108 VAL A N 1
ATOM 856 C CA . VAL A 1 108 ? 58.074 0.851 -19.440 1.00 48.69 108 VAL A CA 1
ATOM 857 C C . VAL A 1 108 ? 59.209 1.539 -20.182 1.00 48.69 108 VAL A C 1
ATOM 859 O O . VAL A 1 108 ? 58.904 2.239 -21.175 1.00 48.69 108 VAL A O 1
#

pLDDT: mean 83.13, std 17.3, range [37.28, 98.56]